Protein AF-A0A7Y6F2I5-F1 (afdb_monomer_lite)

Foldseek 3Di:
DDDDDDDPPPPPDDDPPQPPLLVVLVVQLVVCVVVVVPVSNVVSVVSNVVVVD

Structure (mmCIF, N/CA/C/O backbone):
data_AF-A0A7Y6F2I5-F1
#
_entry.id   AF-A0A7Y6F2I5-F1
#
loop_
_atom_site.group_PDB
_atom_site.id
_atom_site.type_symbol
_atom_site.label_atom_id
_atom_site.label_alt_id
_atom_site.label_comp_id
_atom_site.label_asym_id
_atom_site.label_entity_id
_atom_site.label_seq_id
_atom_site.pdbx_PDB_ins_code
_atom_site.Cartn_x
_atom_site.Cartn_y
_atom_site.Cartn_z
_atom_site.occupancy
_atom_site.B_iso_or_equiv
_atom_site.auth_seq_id
_atom_site.auth_comp_id
_atom_site.auth_asym_id
_atom_site.auth_atom_id
_atom_site.pdbx_PDB_model_num
ATOM 1 N N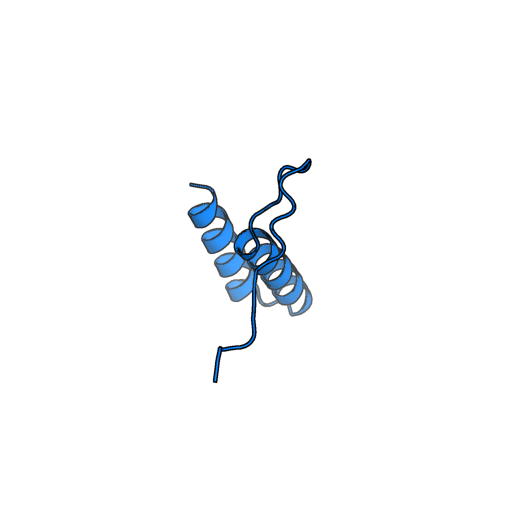 . MET A 1 1 ? -0.607 -18.447 -34.216 1.00 50.41 1 MET A N 1
ATOM 2 C CA . MET A 1 1 ? -0.861 -17.159 -33.539 1.00 50.41 1 MET A CA 1
ATOM 3 C C . MET A 1 1 ? 0.252 -16.937 -32.518 1.00 50.41 1 MET A C 1
ATOM 5 O O . MET A 1 1 ? 0.207 -17.604 -31.493 1.00 50.41 1 MET A O 1
ATOM 9 N N . PRO A 1 2 ? 1.304 -16.145 -32.783 1.00 53.25 2 PRO A N 1
ATOM 10 C CA . PRO A 1 2 ? 2.324 -15.898 -31.764 1.00 53.25 2 PRO A CA 1
ATOM 11 C C . PRO A 1 2 ? 1.850 -14.823 -30.771 1.00 53.25 2 PRO A C 1
ATOM 13 O O . PRO A 1 2 ? 1.327 -13.782 -31.174 1.00 53.25 2 PRO A O 1
ATOM 16 N N . GLY A 1 3 ? 1.978 -15.146 -29.480 1.00 53.06 3 GLY A N 1
ATOM 17 C CA . GLY A 1 3 ? 1.491 -14.378 -28.336 1.00 53.06 3 GLY A CA 1
ATOM 18 C C . GLY A 1 3 ? 2.112 -12.988 -28.216 1.00 53.06 3 GLY A C 1
ATOM 19 O O . GLY A 1 3 ? 3.289 -12.791 -28.509 1.00 53.06 3 GLY A O 1
ATOM 20 N N . LYS A 1 4 ? 1.290 -12.027 -27.786 1.00 58.91 4 LYS A N 1
ATOM 21 C CA . LYS A 1 4 ? 1.699 -10.649 -27.516 1.00 58.91 4 LYS A CA 1
ATOM 22 C C . LYS A 1 4 ? 2.058 -10.486 -26.031 1.00 58.91 4 LYS A C 1
ATOM 24 O O . LYS A 1 4 ? 1.178 -10.508 -25.182 1.00 58.91 4 LYS A O 1
ATOM 29 N N . ASN A 1 5 ? 3.363 -10.367 -25.802 1.00 64.50 5 ASN A N 1
ATOM 30 C CA . ASN A 1 5 ? 4.093 -9.437 -24.929 1.00 64.50 5 ASN A CA 1
ATOM 31 C C . ASN A 1 5 ? 3.497 -9.018 -23.571 1.00 64.50 5 ASN A C 1
ATOM 33 O O . ASN A 1 5 ? 2.535 -8.259 -23.530 1.00 64.50 5 ASN A O 1
ATOM 37 N N . VAL A 1 6 ? 4.251 -9.311 -22.507 1.00 54.72 6 VAL A N 1
ATOM 38 C CA . VAL A 1 6 ? 4.770 -8.296 -21.573 1.00 54.72 6 VAL A CA 1
ATOM 39 C C . VAL A 1 6 ? 6.229 -8.673 -21.312 1.00 54.72 6 VAL A C 1
ATOM 41 O O . VAL A 1 6 ? 6.504 -9.701 -20.701 1.00 54.72 6 VAL A O 1
ATOM 44 N N . ALA A 1 7 ? 7.156 -7.889 -21.853 1.00 51.72 7 ALA A N 1
ATOM 45 C CA . ALA A 1 7 ? 8.492 -7.795 -21.283 1.00 51.72 7 ALA A CA 1
ATOM 46 C C . ALA A 1 7 ? 8.375 -6.758 -20.157 1.00 51.72 7 ALA A C 1
ATOM 48 O O . ALA A 1 7 ? 7.814 -5.694 -20.427 1.00 51.72 7 ALA A O 1
ATOM 49 N N . PRO A 1 8 ? 8.816 -7.033 -18.921 1.00 56.81 8 PRO A N 1
ATOM 50 C CA . PRO A 1 8 ? 9.085 -5.944 -18.004 1.00 56.81 8 PRO A CA 1
ATOM 51 C C . PRO A 1 8 ? 10.294 -5.205 -18.579 1.00 56.81 8 PR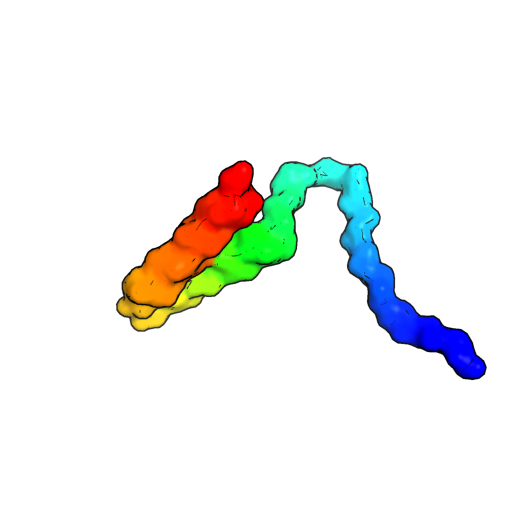O A C 1
ATOM 53 O O . PRO A 1 8 ? 11.312 -5.830 -18.883 1.00 56.81 8 PRO A O 1
ATOM 56 N N . ASP A 1 9 ? 10.148 -3.905 -18.805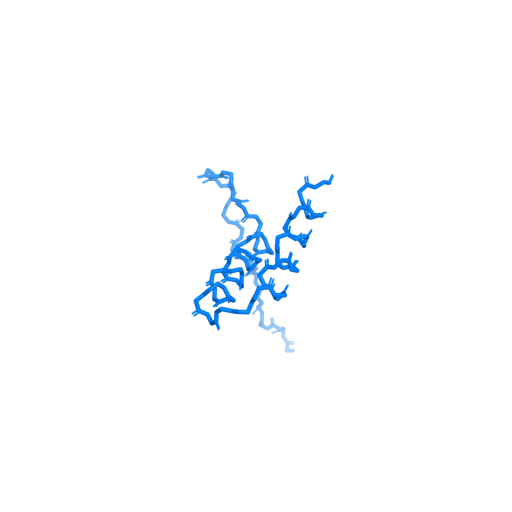 1.00 55.34 9 ASP A N 1
ATOM 57 C CA . ASP A 1 9 ? 11.246 -2.994 -19.108 1.00 55.34 9 ASP A CA 1
ATOM 58 C C . ASP A 1 9 ? 12.248 -3.007 -17.941 1.00 55.34 9 ASP A C 1
ATOM 60 O O . ASP A 1 9 ? 12.206 -2.176 -17.037 1.00 55.34 9 ASP A O 1
ATOM 64 N N . GLU A 1 10 ? 13.146 -3.990 -17.934 1.00 54.53 10 GLU A N 1
ATOM 65 C CA . GLU A 1 10 ? 14.364 -3.952 -17.139 1.00 54.53 10 GLU A CA 1
ATOM 66 C C . GLU A 1 10 ? 15.366 -3.071 -17.886 1.00 54.53 10 GLU A C 1
ATOM 68 O O . GLU A 1 10 ? 16.109 -3.543 -18.747 1.00 54.53 10 GLU A O 1
ATOM 73 N N . ASP A 1 11 ? 15.358 -1.772 -17.585 1.00 51.47 11 ASP A N 1
ATOM 74 C CA . ASP A 1 11 ? 16.441 -0.863 -17.955 1.00 51.47 11 ASP A CA 1
ATOM 75 C C . ASP A 1 11 ? 17.590 -1.035 -16.932 1.00 51.47 11 ASP A C 1
ATOM 77 O O . ASP A 1 11 ? 17.431 -0.694 -15.754 1.00 51.47 11 ASP A O 1
ATOM 81 N N . PRO A 1 12 ? 18.744 -1.621 -17.311 1.00 54.78 12 PRO A N 1
ATOM 82 C CA . PRO A 1 12 ? 19.748 -2.100 -16.364 1.00 54.78 12 PRO A CA 1
ATOM 83 C C . PRO A 1 12 ? 20.831 -1.050 -16.061 1.00 54.78 12 PRO A C 1
ATOM 85 O O . PRO A 1 12 ? 22.007 -1.393 -15.906 1.00 54.78 12 PRO A O 1
ATOM 88 N N . ALA A 1 13 ? 20.482 0.238 -15.988 1.00 50.81 13 ALA A N 1
ATOM 89 C CA . ALA A 1 13 ? 21.465 1.293 -15.768 1.00 50.81 13 ALA A CA 1
ATOM 90 C C . ALA A 1 13 ? 20.998 2.362 -14.765 1.00 50.81 13 ALA A C 1
ATOM 92 O O . ALA A 1 13 ? 20.360 3.350 -15.104 1.00 50.81 13 ALA A O 1
ATOM 93 N N . SER A 1 14 ? 21.497 2.227 -13.532 1.00 48.50 14 SER A N 1
ATOM 94 C CA . SER A 1 14 ? 21.709 3.330 -12.583 1.00 48.50 14 SER A CA 1
ATOM 95 C C . SER A 1 14 ? 20.515 3.786 -11.735 1.00 48.50 14 SER A C 1
ATOM 97 O O . SER A 1 14 ? 20.069 4.927 -11.789 1.00 48.50 14 SER A O 1
ATOM 99 N N . THR A 1 15 ? 20.113 2.943 -10.793 1.00 49.25 15 THR A N 1
ATOM 100 C CA . THR A 1 15 ? 19.722 3.354 -9.433 1.00 49.25 15 THR A CA 1
ATOM 101 C C . THR A 1 15 ? 19.808 2.105 -8.562 1.00 49.25 15 THR A C 1
ATOM 103 O O . THR A 1 15 ? 19.765 0.989 -9.070 1.00 49.25 15 THR A O 1
ATOM 106 N N . ARG A 1 16 ? 19.959 2.230 -7.245 1.00 53.38 16 ARG A N 1
ATOM 107 C CA . ARG A 1 16 ? 19.608 1.112 -6.359 1.00 53.38 16 ARG A CA 1
ATOM 108 C C . ARG A 1 16 ? 18.086 1.011 -6.425 1.00 53.38 16 ARG A C 1
ATOM 110 O O . ARG A 1 16 ? 17.419 1.639 -5.614 1.00 53.38 16 ARG A O 1
ATOM 117 N N . VAL A 1 17 ? 17.570 0.405 -7.493 1.00 58.25 17 VAL A N 1
ATOM 118 C CA . VAL A 1 17 ? 16.138 0.280 -7.742 1.00 58.25 17 VAL A CA 1
ATOM 119 C C . VAL A 1 17 ? 15.627 -0.588 -6.610 1.00 58.25 17 VAL A C 1
ATOM 121 O O . VAL A 1 17 ? 15.923 -1.780 -6.545 1.00 58.25 17 VAL A O 1
ATOM 124 N N . ASP A 1 18 ? 14.969 0.044 -5.643 1.00 64.88 18 ASP A N 1
ATOM 125 C CA . ASP A 1 18 ? 14.173 -0.699 -4.689 1.00 64.88 18 ASP A CA 1
ATOM 126 C C . ASP A 1 18 ? 13.232 -1.578 -5.509 1.00 64.88 18 ASP A C 1
ATOM 128 O O . ASP A 1 18 ? 12.545 -1.080 -6.399 1.00 64.88 18 ASP A O 1
ATOM 132 N N . CYS A 1 19 ? 13.253 -2.876 -5.237 1.00 85.31 19 CYS A N 1
ATOM 133 C CA . CYS A 1 19 ? 12.432 -3.849 -5.935 1.00 85.31 19 CYS A CA 1
ATOM 134 C C . CYS A 1 19 ? 10.955 -3.413 -5.979 1.00 85.31 19 CYS A C 1
ATOM 136 O O . CYS A 1 19 ? 10.491 -2.746 -5.049 1.00 85.31 19 CYS A O 1
ATOM 138 N N . ASP A 1 20 ? 10.186 -3.830 -6.989 1.00 84.62 20 ASP A N 1
ATOM 139 C CA . ASP A 1 20 ? 8.765 -3.454 -7.088 1.00 84.62 20 ASP A CA 1
ATOM 140 C C . ASP A 1 20 ? 8.001 -3.762 -5.788 1.00 84.62 20 ASP A C 1
ATOM 142 O O . ASP A 1 20 ? 7.299 -2.904 -5.256 1.00 84.62 20 ASP A O 1
ATOM 146 N N . SER A 1 21 ? 8.257 -4.919 -5.166 1.00 86.50 21 SER A N 1
ATOM 147 C CA . SER A 1 21 ? 7.668 -5.280 -3.867 1.00 86.50 21 SER A CA 1
ATOM 148 C C . SER A 1 21 ? 8.041 -4.308 -2.736 1.00 86.50 21 SER A C 1
ATOM 150 O O . SER A 1 21 ? 7.229 -3.996 -1.870 1.00 86.50 21 SER A O 1
ATOM 152 N N . CYS A 1 22 ? 9.261 -3.777 -2.740 1.00 90.25 22 CYS A N 1
ATOM 153 C CA . CYS A 1 22 ? 9.778 -2.819 -1.767 1.00 90.25 22 CYS A CA 1
ATOM 154 C C . CYS A 1 22 ? 9.075 -1.459 -1.909 1.00 90.25 22 CYS A C 1
ATOM 156 O O . CYS A 1 22 ? 8.895 -0.724 -0.930 1.00 90.25 22 CYS A O 1
ATOM 158 N N . VAL A 1 23 ? 8.713 -1.092 -3.140 1.00 90.94 23 VAL A N 1
ATOM 159 C CA . VAL A 1 23 ? 7.916 0.099 -3.448 1.00 90.94 23 VAL A CA 1
ATOM 160 C C . VAL A 1 23 ? 6.466 -0.119 -3.014 1.00 90.94 23 VAL A C 1
ATOM 162 O O . VAL A 1 23 ? 5.925 0.723 -2.297 1.00 90.94 23 VAL A O 1
ATOM 165 N N . GLU A 1 24 ? 5.874 -1.270 -3.340 1.00 92.38 24 GLU A N 1
ATOM 166 C CA . GLU A 1 24 ? 4.508 -1.631 -2.940 1.00 92.38 24 GLU A CA 1
ATOM 167 C C . GLU A 1 24 ? 4.325 -1.636 -1.419 1.00 92.38 24 GLU A C 1
ATOM 169 O O . GLU A 1 24 ? 3.374 -1.038 -0.912 1.00 92.38 24 GLU A O 1
ATOM 174 N N . PHE A 1 25 ? 5.253 -2.234 -0.663 1.00 93.81 25 PHE A N 1
ATOM 175 C CA . PHE A 1 25 ? 5.163 -2.247 0.798 1.00 93.81 25 PHE A CA 1
ATOM 176 C C . PHE A 1 25 ? 5.265 -0.843 1.404 1.00 93.81 25 PHE A C 1
ATOM 178 O O . PHE A 1 25 ? 4.524 -0.537 2.334 1.00 93.81 25 PHE A O 1
ATOM 185 N N . ARG A 1 26 ? 6.117 0.043 0.869 1.00 92.81 26 ARG A N 1
ATOM 186 C CA . ARG A 1 26 ? 6.208 1.437 1.349 1.00 92.81 26 ARG A CA 1
ATOM 187 C C . ARG A 1 26 ? 4.968 2.259 1.006 1.00 92.81 26 ARG A C 1
ATOM 189 O O . ARG A 1 26 ? 4.524 3.064 1.828 1.00 92.81 26 ARG A O 1
ATOM 196 N N . LEU A 1 27 ? 4.397 2.060 -0.181 1.00 95.44 27 LEU A N 1
ATOM 197 C CA . LEU A 1 27 ? 3.143 2.705 -0.570 1.00 95.44 27 LEU A CA 1
ATOM 198 C C . LEU A 1 27 ? 1.989 2.236 0.322 1.00 95.44 27 LEU A C 1
ATOM 200 O O . LEU A 1 27 ? 1.282 3.074 0.879 1.00 95.44 27 LEU A O 1
ATOM 204 N N . GLY A 1 28 ? 1.861 0.924 0.537 1.00 95.44 28 GLY A N 1
ATOM 205 C CA . GLY A 1 28 ? 0.851 0.346 1.424 1.00 95.44 28 GLY A CA 1
ATOM 206 C C . GLY A 1 28 ? 1.003 0.802 2.877 1.00 95.44 28 GLY A C 1
ATOM 207 O O . GLY A 1 28 ? 0.011 1.110 3.531 1.00 95.44 28 GLY A O 1
ATOM 208 N N . GLU A 1 29 ? 2.239 0.930 3.371 1.00 96.62 29 GLU A N 1
ATOM 209 C CA . GLU A 1 29 ? 2.504 1.504 4.692 1.00 96.62 29 GLU A CA 1
ATOM 210 C C . GLU A 1 29 ? 2.017 2.957 4.774 1.00 96.62 29 GLU A C 1
ATOM 212 O O . GLU A 1 29 ? 1.397 3.358 5.759 1.00 96.62 29 GLU A O 1
ATOM 217 N N . THR A 1 30 ? 2.293 3.760 3.746 1.00 97.06 30 THR A N 1
ATOM 218 C CA . THR A 1 30 ? 1.908 5.178 3.704 1.00 97.06 30 THR A CA 1
ATOM 219 C C . THR A 1 30 ? 0.387 5.340 3.666 1.00 97.06 30 THR A C 1
ATOM 221 O O . THR A 1 30 ? -0.156 6.147 4.421 1.00 97.06 30 THR A O 1
ATOM 224 N N . GLU A 1 31 ? -0.303 4.545 2.843 1.00 97.38 31 GLU A N 1
ATOM 225 C CA . GLU A 1 31 ? -1.769 4.494 2.776 1.00 97.38 31 GLU A CA 1
ATOM 226 C C . GLU A 1 31 ? -2.368 4.095 4.131 1.00 97.38 31 GLU A C 1
ATOM 228 O O . GLU A 1 31 ? -3.201 4.815 4.678 1.00 97.38 31 GLU A O 1
ATOM 233 N N . ALA A 1 32 ? -1.867 3.018 4.740 1.00 96.62 32 ALA A N 1
ATOM 234 C CA . ALA A 1 32 ? -2.340 2.551 6.038 1.00 96.62 32 ALA A CA 1
ATOM 235 C C . ALA A 1 32 ? -2.115 3.586 7.157 1.00 96.62 32 ALA A C 1
ATOM 237 O O . ALA A 1 32 ? -2.988 3.795 8.000 1.00 96.62 32 ALA A O 1
ATOM 238 N N . ASN A 1 33 ? -0.983 4.301 7.153 1.00 95.69 33 ASN A N 1
ATOM 239 C CA . ASN A 1 33 ? -0.758 5.413 8.082 1.00 95.69 33 ASN A CA 1
ATOM 240 C C . ASN A 1 33 ? -1.761 6.560 7.861 1.00 95.69 33 ASN A C 1
ATOM 242 O O . ASN A 1 33 ? -2.232 7.145 8.839 1.00 95.69 33 ASN A O 1
ATOM 246 N N . ALA A 1 34 ? -2.105 6.878 6.607 1.00 97.06 34 ALA A N 1
ATOM 247 C CA . ALA A 1 34 ? -3.102 7.901 6.284 1.00 97.06 34 ALA A CA 1
ATOM 248 C C . ALA A 1 34 ? -4.514 7.496 6.749 1.00 97.06 34 ALA A C 1
ATOM 250 O O . ALA A 1 34 ? -5.252 8.326 7.281 1.00 97.06 34 ALA A O 1
ATOM 251 N N . GLU A 1 35 ? -4.853 6.212 6.631 1.00 97.50 35 GLU A N 1
ATOM 252 C CA . GLU A 1 35 ? -6.104 5.621 7.127 1.00 97.50 35 GLU A CA 1
ATOM 253 C C . GLU A 1 35 ? -6.119 5.416 8.653 1.00 97.50 35 GLU A C 1
ATOM 255 O O . GLU A 1 35 ? -7.165 5.122 9.233 1.00 97.50 35 GLU A O 1
ATOM 260 N N . ARG A 1 36 ? -4.977 5.622 9.329 1.00 96.19 36 ARG A N 1
ATOM 261 C CA . ARG A 1 36 ? -4.755 5.315 10.756 1.00 96.19 36 ARG A CA 1
ATOM 262 C C . ARG A 1 36 ? -4.943 3.824 11.069 1.00 96.19 36 ARG A C 1
ATOM 264 O O . ARG A 1 36 ? -5.241 3.462 12.210 1.00 96.19 36 ARG A O 1
ATOM 271 N N . ASP A 1 37 ? -4.731 2.968 10.073 1.00 96.00 37 ASP A N 1
ATOM 272 C CA . ASP A 1 37 ? -4.658 1.520 10.224 1.00 96.00 37 ASP A CA 1
ATOM 273 C C . ASP A 1 37 ? -3.235 1.118 10.632 1.00 96.00 37 ASP A C 1
ATOM 275 O O . ASP A 1 37 ? -2.355 0.803 9.825 1.00 96.00 37 ASP A O 1
ATOM 279 N N . TRP A 1 38 ? -2.998 1.144 11.942 1.00 93.19 38 TRP A N 1
ATOM 280 C CA . TRP A 1 38 ? -1.698 0.808 12.519 1.00 93.19 38 TRP A CA 1
ATOM 281 C C . TRP A 1 38 ? -1.334 -0.672 12.365 1.00 93.19 38 TRP A C 1
ATOM 283 O O . TRP A 1 38 ? -0.146 -1.005 12.357 1.00 93.19 38 TRP A O 1
ATOM 293 N N . SER A 1 39 ? -2.333 -1.554 12.241 1.00 96.19 39 SER A N 1
ATOM 294 C CA . SER A 1 39 ? -2.104 -2.985 12.028 1.00 96.19 39 SER A CA 1
ATOM 295 C C . SER A 1 39 ? -1.504 -3.197 10.646 1.00 96.19 39 SER A C 1
ATOM 297 O O . SER A 1 39 ? -0.392 -3.709 10.522 1.00 96.19 39 SER A O 1
ATOM 299 N N . ARG A 1 40 ? -2.187 -2.693 9.614 1.00 94.56 40 ARG A N 1
ATOM 300 C CA . ARG A 1 40 ? -1.747 -2.812 8.224 1.00 94.56 40 ARG A CA 1
ATOM 301 C C . ARG A 1 40 ? -0.420 -2.092 7.977 1.00 94.56 40 ARG A C 1
ATOM 303 O O . ARG A 1 40 ? 0.451 -2.640 7.306 1.00 94.56 40 ARG A O 1
ATOM 310 N N . ALA A 1 41 ? -0.202 -0.923 8.586 1.00 96.75 41 ALA A N 1
ATOM 311 C CA . ALA A 1 41 ? 1.087 -0.229 8.510 1.00 96.75 41 ALA A CA 1
ATOM 312 C C . ALA A 1 41 ? 2.236 -1.071 9.097 1.00 96.75 41 ALA A C 1
ATOM 314 O O . ALA A 1 41 ? 3.342 -1.101 8.555 1.00 96.75 41 ALA A O 1
ATOM 315 N N . THR A 1 42 ? 1.982 -1.790 10.193 1.00 96.69 42 THR A N 1
ATOM 316 C CA . THR A 1 42 ? 2.980 -2.678 10.805 1.00 96.69 42 THR A CA 1
ATOM 317 C C . THR A 1 42 ? 3.271 -3.884 9.916 1.00 96.69 42 THR A C 1
ATOM 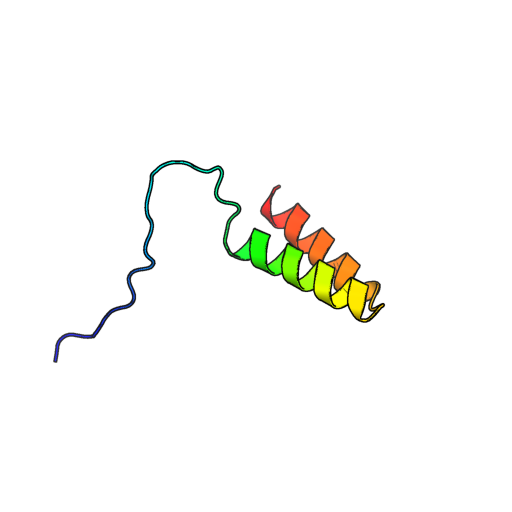319 O O . THR A 1 42 ? 4.441 -4.216 9.719 1.00 96.69 42 THR A O 1
ATOM 322 N N . ASP A 1 43 ? 2.244 -4.488 9.318 1.00 96.31 43 ASP A N 1
ATOM 323 C CA . ASP A 1 43 ? 2.408 -5.616 8.397 1.00 96.31 43 ASP A CA 1
ATOM 324 C C . ASP A 1 43 ? 3.261 -5.231 7.181 1.00 96.31 43 ASP A C 1
ATOM 326 O O . ASP A 1 43 ? 4.213 -5.939 6.845 1.00 96.31 43 ASP A O 1
ATOM 330 N N . CYS A 1 44 ? 3.014 -4.061 6.583 1.00 95.06 44 CYS A N 1
ATOM 331 C CA . CYS A 1 44 ? 3.826 -3.537 5.483 1.00 95.06 44 CYS A CA 1
ATOM 332 C C . CYS A 1 44 ? 5.305 -3.359 5.872 1.00 95.06 44 CYS A C 1
ATOM 334 O O . CYS A 1 44 ? 6.191 -3.739 5.104 1.00 95.06 44 CYS A O 1
ATOM 336 N N . ARG A 1 45 ? 5.598 -2.866 7.086 1.00 93.88 45 ARG A N 1
ATOM 337 C CA . ARG A 1 45 ? 6.982 -2.759 7.593 1.00 93.88 45 ARG A CA 1
ATOM 338 C C . ARG A 1 45 ? 7.648 -4.121 7.767 1.00 93.88 45 ARG A C 1
ATOM 340 O O . ARG A 1 45 ? 8.826 -4.271 7.442 1.00 93.88 45 ARG A O 1
ATOM 347 N N . VAL A 1 46 ? 6.921 -5.111 8.289 1.00 96.19 46 VAL A N 1
ATOM 348 C CA . VAL A 1 46 ? 7.441 -6.475 8.482 1.00 96.19 46 VAL A CA 1
ATOM 349 C C . VAL A 1 46 ? 7.740 -7.131 7.136 1.00 96.19 46 VAL A C 1
ATOM 351 O O . VAL A 1 46 ? 8.792 -7.754 6.987 1.00 96.19 46 VAL A O 1
ATOM 354 N N . LEU A 1 47 ? 6.853 -6.971 6.152 1.00 93.31 47 LEU A N 1
ATOM 355 C CA . LEU A 1 47 ? 7.054 -7.486 4.798 1.00 93.31 47 LEU A CA 1
ATOM 356 C C . LEU A 1 47 ? 8.256 -6.829 4.112 1.00 93.31 47 LEU A C 1
ATOM 358 O O . LEU A 1 47 ? 9.098 -7.540 3.566 1.00 93.31 47 LEU A O 1
ATOM 362 N N . LEU A 1 48 ? 8.398 -5.504 4.227 1.00 91.25 48 LEU A N 1
ATOM 363 C CA . LEU A 1 48 ? 9.559 -4.778 3.712 1.00 91.25 48 LEU A CA 1
ATOM 364 C C . LEU A 1 48 ? 10.866 -5.290 4.330 1.00 91.25 48 LEU A C 1
ATOM 366 O O . LEU A 1 48 ? 11.833 -5.532 3.614 1.00 91.25 48 LEU A O 1
ATOM 370 N N . ARG A 1 49 ? 10.884 -5.502 5.651 1.00 90.31 49 ARG A N 1
ATOM 371 C CA . ARG A 1 49 ? 12.061 -6.014 6.362 1.00 90.31 49 ARG A CA 1
ATOM 372 C C . ARG A 1 49 ? 12.441 -7.419 5.896 1.00 90.31 49 ARG A C 1
ATOM 374 O O . ARG A 1 49 ? 13.603 -7.648 5.609 1.00 90.31 49 ARG A O 1
ATOM 381 N N . ARG A 1 50 ? 11.467 -8.328 5.770 1.00 91.75 50 ARG A N 1
ATOM 382 C CA . ARG A 1 50 ? 11.688 -9.705 5.286 1.00 91.75 50 ARG A CA 1
ATOM 383 C C . ARG A 1 50 ? 12.161 -9.781 3.841 1.00 91.75 50 ARG A C 1
ATOM 385 O O . ARG A 1 50 ? 12.762 -10.773 3.471 1.00 91.75 50 ARG A O 1
ATOM 392 N N . HIS A 1 51 ? 11.819 -8.791 3.025 1.00 86.56 51 HIS A N 1
ATOM 393 C CA . HIS A 1 51 ? 12.282 -8.734 1.644 1.00 86.56 51 HIS A CA 1
ATOM 394 C C . HIS A 1 51 ? 13.738 -8.249 1.543 1.00 86.56 51 HIS A C 1
ATOM 396 O O . HIS A 1 51 ? 14.410 -8.516 0.553 1.00 86.56 51 HIS A O 1
ATOM 402 N N . GLN A 1 52 ? 14.211 -7.508 2.549 1.00 81.62 52 GLN A N 1
ATOM 403 C CA . GLN A 1 52 ? 15.573 -6.971 2.612 1.00 81.62 52 GLN A CA 1
ATOM 404 C C . GLN A 1 52 ? 16.559 -7.873 3.374 1.00 81.62 52 GLN A C 1
ATOM 406 O O . GLN A 1 52 ? 17.765 -7.680 3.217 1.00 81.62 52 GLN A O 1
ATOM 411 N N . ASP A 1 53 ? 16.05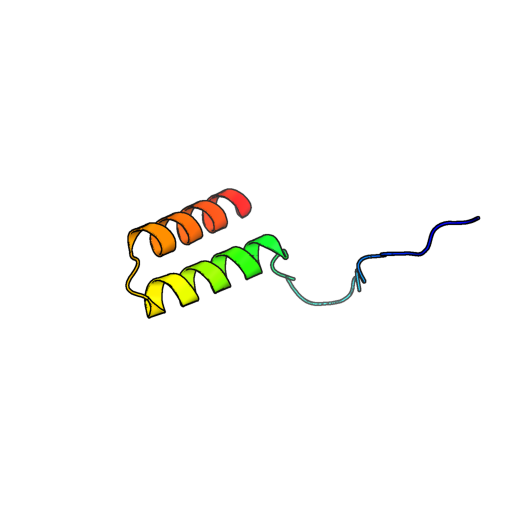8 -8.786 4.214 1.00 76.06 53 ASP A N 1
ATOM 412 C CA . ASP A 1 53 ? 16.817 -9.856 4.891 1.00 76.06 53 ASP A CA 1
ATOM 413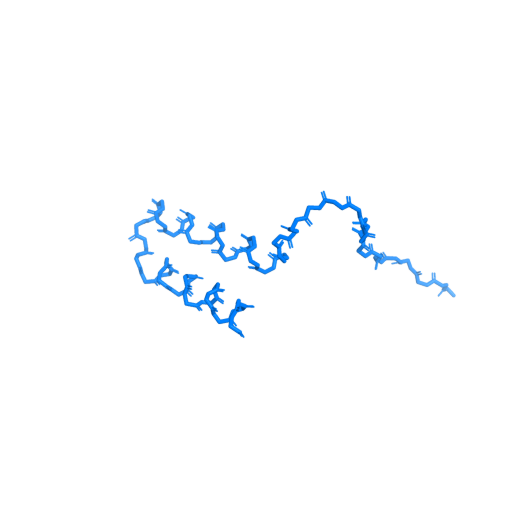 C C . ASP A 1 53 ? 17.149 -11.002 3.915 1.00 76.06 53 ASP A C 1
ATOM 415 O O . ASP A 1 53 ? 18.318 -11.455 3.918 1.00 76.06 53 ASP A O 1
#

Organism: NCBI:txid53450

Secondary structure (DSSP, 8-state):
------------SSS----HHHHHHHHHHHHHHHHT-HHHHHHHHHHHHHHH-

Sequence (53 aa):
MPGKNVAPDEDPASTRVDCDSCVEFRLGETEANAERDWSRATDCRVLLRRHQD

pLDDT: mean 79.85, std 18.66, range [48.5, 97.5]

Radius of gyration: 15.52 Å; chains: 1; bounding box: 28×25×46 Å